Protein AF-A0A7X4A2U4-F1 (afdb_monomer_lite)

Secondary structure (DSSP, 8-state):
----HHHHHHHHHHTT-EEEEEEEHHHHHHHTTHHHHHHHHHTT--HHHHHHHHHHHHHHH-TTTHHHHSEEEEEE-TT----TT---

Foldseek 3Di:
DDDDVVVVCVVLVVVVWDKFDFDFQLLLCVQVPVVVVLCVQLVPDDPVSNVVSVVVVCQSCPCVHRRGRDTDMDIGHPPDDDDGSTDD

Radius of gyration: 15.98 Å; chains: 1; bounding box: 37×22×42 Å

Sequence (88 aa):
MDVDFGRLRMTAEQAGATVLGPVEQAGFLRSLGVEARRAALKASAAPEDAAAVDAAIDRLLDPAGMGTAFKAMAVAAPSCGPLPGFSP

Structure (mmCIF, N/CA/C/O backbone):
data_AF-A0A7X4A2U4-F1
#
_entry.id   AF-A0A7X4A2U4-F1
#
loop_
_atom_site.group_PDB
_atom_site.id
_atom_site.type_symbol
_atom_site.label_atom_id
_atom_site.label_alt_id
_atom_site.label_comp_id
_atom_site.label_asym_id
_atom_site.label_entity_id
_atom_site.label_seq_id
_atom_site.pdbx_PDB_ins_code
_atom_site.Cartn_x
_atom_site.Cartn_y
_atom_site.Cartn_z
_atom_site.occupancy
_atom_site.B_iso_or_equiv
_atom_site.auth_seq_id
_atom_site.auth_comp_id
_atom_site.auth_asym_id
_atom_site.auth_atom_id
_atom_site.pdbx_PDB_model_num
ATOM 1 N N . MET A 1 1 ? -20.753 5.466 -7.257 1.00 67.69 1 MET A N 1
ATOM 2 C CA . MET A 1 1 ? -21.085 5.619 -5.828 1.00 67.69 1 MET A CA 1
ATOM 3 C C . MET A 1 1 ? -19.819 5.300 -5.075 1.00 67.69 1 MET A C 1
ATOM 5 O O . MET A 1 1 ? -19.280 4.2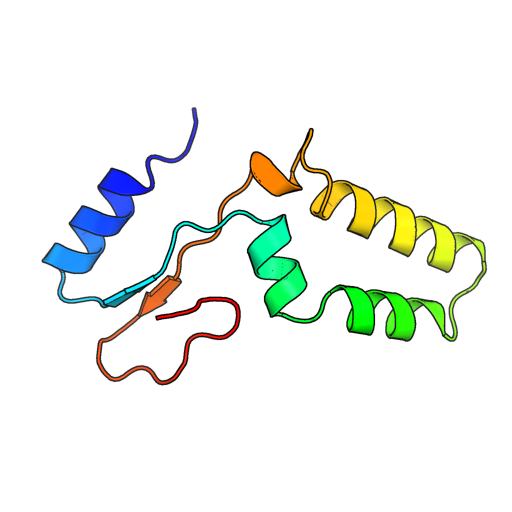22 -5.299 1.00 67.69 1 MET A O 1
ATOM 9 N N . ASP A 1 2 ? -19.329 6.239 -4.276 1.00 89.81 2 ASP A N 1
ATOM 10 C CA . ASP A 1 2 ? -18.113 6.033 -3.493 1.00 89.81 2 ASP A CA 1
ATOM 11 C C . ASP A 1 2 ? -18.413 5.231 -2.225 1.00 89.81 2 ASP A C 1
ATOM 13 O O . ASP A 1 2 ? -19.556 5.163 -1.761 1.00 89.81 2 ASP A O 1
ATOM 17 N N . VAL A 1 3 ? -17.381 4.595 -1.677 1.00 94.19 3 VAL A N 1
ATOM 18 C CA . VAL A 1 3 ? -17.478 3.840 -0.427 1.00 94.19 3 VAL A CA 1
ATOM 19 C C . VAL A 1 3 ? -17.510 4.812 0.753 1.00 94.19 3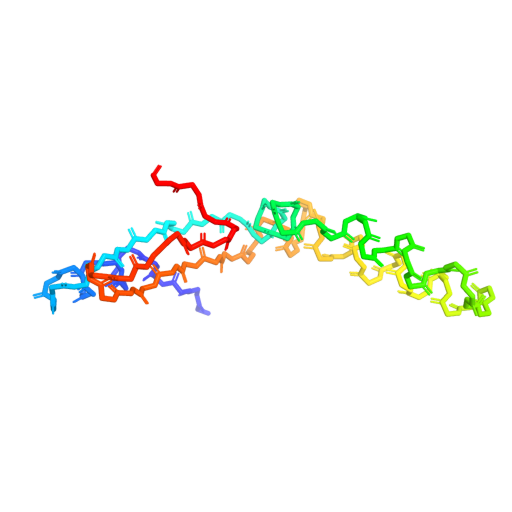 VAL A C 1
ATOM 21 O O . VAL A 1 3 ? -16.603 5.626 0.922 1.00 94.19 3 VAL A O 1
ATOM 24 N N . ASP A 1 4 ? -18.524 4.693 1.609 1.00 96.69 4 ASP A N 1
ATOM 25 C CA . ASP A 1 4 ? -18.595 5.435 2.870 1.00 96.69 4 ASP A CA 1
ATOM 26 C C . ASP A 1 4 ? -17.763 4.723 3.949 1.00 96.69 4 ASP A C 1
ATOM 28 O O . ASP A 1 4 ? -18.241 3.861 4.694 1.00 96.69 4 ASP A O 1
ATOM 32 N N . PHE A 1 5 ? -16.483 5.085 4.024 1.00 96.75 5 PHE A N 1
ATOM 33 C CA . PHE A 1 5 ? -15.566 4.550 5.029 1.00 96.75 5 PHE A CA 1
ATOM 34 C C . PHE A 1 5 ? -15.946 4.950 6.463 1.00 96.75 5 PHE A C 1
ATOM 36 O O . PHE A 1 5 ? -15.601 4.229 7.397 1.00 96.75 5 PHE A O 1
ATOM 43 N N . GLY A 1 6 ? -16.687 6.046 6.659 1.00 96.81 6 GLY A N 1
ATOM 44 C CA . GLY A 1 6 ? -17.188 6.435 7.978 1.00 96.81 6 GLY A CA 1
ATOM 45 C C . GLY A 1 6 ? -18.212 5.429 8.499 1.00 96.81 6 GLY A C 1
ATOM 46 O O . GLY A 1 6 ? -18.090 4.935 9.621 1.00 96.81 6 GLY A O 1
ATOM 47 N N . ARG A 1 7 ? -19.171 5.040 7.649 1.00 97.62 7 ARG A N 1
ATOM 48 C CA . ARG A 1 7 ? -20.145 3.985 7.969 1.00 97.62 7 ARG A CA 1
ATOM 49 C C . ARG A 1 7 ? -19.490 2.626 8.193 1.00 97.62 7 ARG A C 1
ATOM 51 O O . ARG A 1 7 ? -19.891 1.920 9.119 1.00 97.62 7 ARG A O 1
ATOM 58 N N . LEU A 1 8 ? -18.488 2.265 7.388 1.00 97.56 8 LEU A N 1
ATOM 59 C CA . LEU A 1 8 ? -17.746 1.012 7.571 1.00 97.56 8 LEU A CA 1
ATOM 60 C C . LEU A 1 8 ? -17.025 0.969 8.921 1.00 97.56 8 LEU A C 1
ATOM 62 O O . LEU A 1 8 ? -17.194 -0.001 9.659 1.00 97.56 8 LEU A O 1
ATOM 66 N N . ARG A 1 9 ? -16.288 2.034 9.271 1.00 98.00 9 ARG A N 1
ATOM 67 C CA . ARG A 1 9 ? -15.604 2.153 10.567 1.00 98.00 9 ARG A CA 1
ATOM 68 C C . ARG A 1 9 ? -16.588 1.994 11.718 1.00 98.00 9 ARG A C 1
ATOM 70 O O . ARG A 1 9 ? -16.401 1.126 12.562 1.00 98.00 9 ARG A O 1
ATOM 77 N N . MET A 1 10 ? -17.654 2.790 11.709 1.00 98.19 10 MET A N 1
ATOM 78 C CA . MET A 1 10 ? -18.626 2.814 12.798 1.00 98.19 10 MET A CA 1
ATOM 79 C C . MET A 1 10 ? -19.283 1.441 13.007 1.00 98.19 10 MET A C 1
ATOM 81 O O . MET A 1 10 ? -19.427 0.991 14.140 1.00 98.19 10 MET A O 1
ATOM 85 N N . THR A 1 11 ? -19.628 0.744 11.920 1.00 98.31 11 THR A N 1
ATOM 86 C CA . THR A 1 11 ? -20.222 -0.603 11.985 1.00 98.31 11 THR A CA 1
ATOM 87 C C . THR A 1 11 ? -19.239 -1.631 12.552 1.00 98.31 11 THR A C 1
ATOM 89 O O . THR A 1 11 ? -19.613 -2.457 13.381 1.00 98.31 11 THR A O 1
ATOM 92 N N . ALA A 1 12 ? -17.974 -1.582 12.127 1.00 97.75 12 ALA A N 1
ATOM 93 C CA . ALA A 1 12 ? -16.944 -2.504 12.592 1.00 97.75 12 ALA A CA 1
ATOM 94 C C . ALA A 1 12 ? -16.592 -2.291 14.076 1.00 97.75 12 ALA A C 1
ATOM 96 O O . ALA A 1 12 ? -16.496 -3.258 14.830 1.00 97.75 12 ALA A O 1
ATOM 97 N N . GLU A 1 13 ? -16.465 -1.038 14.516 1.00 97.19 13 GLU A N 1
ATOM 98 C CA . GLU A 1 13 ? -16.204 -0.698 15.921 1.00 97.19 13 GLU A CA 1
ATOM 99 C C . GLU A 1 13 ? -17.371 -1.112 16.831 1.00 97.19 13 GLU A C 1
ATOM 101 O O . GLU A 1 13 ? -17.144 -1.672 17.902 1.00 97.19 13 GLU A O 1
ATOM 106 N N . GLN A 1 14 ? -18.624 -0.932 16.391 1.00 98.31 14 GLN A N 1
ATOM 107 C CA . GLN A 1 14 ? -19.807 -1.417 17.120 1.00 98.31 14 GLN A CA 1
ATOM 108 C C . GLN A 1 14 ? -19.834 -2.945 17.266 1.00 98.31 14 GLN A C 1
ATOM 110 O O . GLN A 1 14 ? -20.367 -3.459 18.248 1.00 98.31 14 GLN A O 1
ATOM 115 N N . ALA A 1 15 ? -19.235 -3.671 16.320 1.00 97.81 15 ALA A N 1
ATOM 116 C CA . ALA A 1 15 ? -19.053 -5.118 16.394 1.00 97.81 15 ALA A CA 1
ATOM 117 C C . ALA A 1 15 ? -17.836 -5.541 17.247 1.00 97.81 15 ALA A C 1
ATOM 119 O O . ALA A 1 15 ? -17.544 -6.733 17.346 1.00 97.81 15 ALA A O 1
ATOM 120 N N . GLY A 1 16 ? -17.124 -4.592 17.866 1.00 97.38 16 GLY A N 1
ATOM 121 C CA . GLY A 1 16 ? -15.973 -4.849 18.734 1.00 97.38 16 GLY A CA 1
ATOM 122 C C . GLY A 1 16 ? -14.642 -5.037 18.000 1.00 97.38 16 GLY A C 1
ATOM 123 O O . GLY A 1 16 ? -13.691 -5.542 18.596 1.00 97.38 16 GLY A O 1
ATOM 124 N N . ALA A 1 17 ? -14.555 -4.665 16.720 1.00 97.56 17 ALA A N 1
ATOM 125 C CA . ALA A 1 17 ? -13.309 -4.720 15.962 1.00 97.56 17 ALA A CA 1
ATOM 126 C C . ALA A 1 17 ? -12.451 -3.461 16.167 1.00 97.56 17 ALA A C 1
ATOM 128 O O . ALA A 1 17 ? -12.961 -2.361 16.376 1.00 97.56 17 ALA A O 1
ATOM 129 N N . THR A 1 18 ? -11.137 -3.616 16.021 1.00 96.00 18 THR A N 1
ATOM 130 C CA . THR A 1 18 ? -10.204 -2.497 15.861 1.00 96.00 18 THR A CA 1
ATOM 131 C C . THR A 1 18 ? -10.174 -2.079 14.395 1.00 96.00 18 THR A C 1
ATOM 133 O O . THR A 1 18 ? -10.035 -2.927 13.508 1.00 96.00 18 THR A O 1
ATOM 136 N N . VAL A 1 19 ? -10.270 -0.772 14.137 1.00 96.81 19 VAL A N 1
ATOM 137 C CA . VAL A 1 19 ? -10.259 -0.204 12.782 1.00 96.81 19 VAL A CA 1
ATOM 138 C C . VAL A 1 19 ? -9.126 0.807 12.618 1.00 96.81 19 VAL A C 1
ATOM 140 O O . VAL A 1 19 ? -9.080 1.814 13.329 1.00 96.81 19 VAL A O 1
ATOM 143 N N . LEU A 1 20 ? -8.256 0.587 11.625 1.00 96.31 20 LEU A N 1
ATOM 144 C CA . LEU A 1 20 ? -7.217 1.540 11.212 1.00 96.31 20 LEU A CA 1
ATOM 145 C C . LEU A 1 20 ? -7.506 2.101 9.811 1.00 96.31 20 LEU A C 1
ATOM 147 O O . LEU A 1 20 ? -7.967 1.388 8.916 1.00 96.31 20 LEU A O 1
ATOM 151 N N . GLY A 1 21 ? -7.220 3.391 9.615 1.00 95.00 21 GLY A N 1
ATOM 152 C CA . GLY A 1 21 ? -7.534 4.125 8.383 1.00 95.00 21 GLY A CA 1
ATOM 153 C C . GLY A 1 21 ? -8.938 4.771 8.362 1.00 95.00 21 GLY A C 1
ATOM 154 O O . GLY A 1 21 ? -9.535 4.983 9.410 1.00 95.00 21 GLY A O 1
ATOM 155 N N . PRO A 1 22 ? -9.507 5.127 7.201 1.00 96.31 22 PRO A N 1
ATOM 156 C CA . PRO A 1 22 ? -8.942 4.899 5.886 1.00 96.31 22 PRO A CA 1
ATOM 157 C C . PRO A 1 22 ? -7.671 5.728 5.667 1.00 96.31 22 PRO A C 1
ATOM 159 O O . PRO A 1 22 ? -7.558 6.851 6.148 1.00 96.31 22 PRO A O 1
ATOM 162 N N . VAL A 1 23 ? -6.727 5.176 4.916 1.00 96.81 23 VAL A N 1
ATOM 163 C CA . VAL A 1 23 ? -5.560 5.894 4.386 1.00 96.81 23 VAL A CA 1
ATOM 164 C C . VAL A 1 23 ? -5.632 5.920 2.865 1.00 96.81 23 VAL A C 1
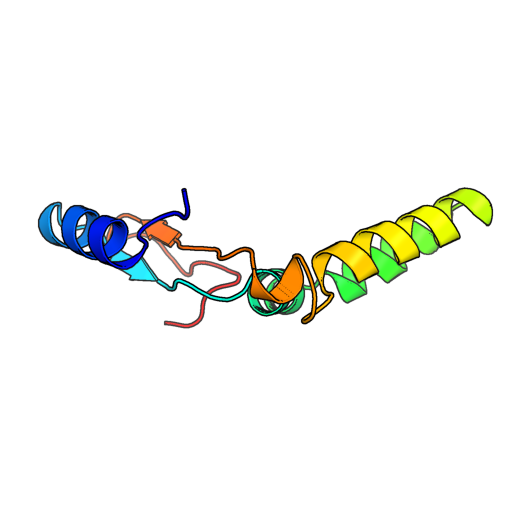ATOM 166 O O . VAL A 1 23 ? -6.336 5.113 2.257 1.00 96.81 23 VAL A O 1
ATOM 169 N N . GLU A 1 24 ? -4.916 6.841 2.229 1.00 97.69 24 GLU A N 1
ATOM 170 C CA . GLU A 1 24 ? -4.839 6.883 0.765 1.00 97.69 24 GLU A CA 1
ATOM 171 C C . GLU A 1 24 ? -4.059 5.687 0.216 1.00 97.69 24 GLU A C 1
ATOM 173 O O . GLU A 1 24 ? -3.090 5.240 0.837 1.00 97.69 24 GLU A O 1
ATOM 178 N N . GLN A 1 25 ? -4.445 5.189 -0.961 1.00 98.06 25 GLN A N 1
ATOM 179 C CA . GLN A 1 25 ? -3.780 4.057 -1.608 1.00 98.06 25 GLN A CA 1
ATOM 180 C C . GLN A 1 25 ? -2.277 4.302 -1.776 1.00 98.06 25 GLN A C 1
ATOM 182 O O . GLN A 1 25 ? -1.478 3.416 -1.477 1.00 98.06 25 GLN A O 1
ATOM 187 N N . ALA A 1 26 ? -1.878 5.503 -2.206 1.00 98.00 26 ALA A N 1
ATOM 188 C CA . ALA A 1 26 ? -0.465 5.826 -2.372 1.00 98.00 26 ALA A CA 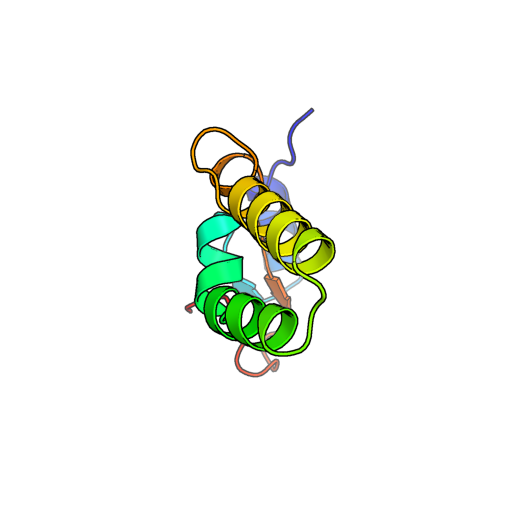1
ATOM 189 C C . ALA A 1 26 ? 0.300 5.751 -1.043 1.00 98.00 26 ALA A C 1
ATOM 191 O O . ALA A 1 26 ? 1.413 5.227 -1.001 1.00 98.00 26 ALA A O 1
ATOM 192 N N . GLY A 1 27 ? -0.304 6.241 0.045 1.00 97.31 27 GLY A N 1
ATOM 193 C CA . GLY A 1 27 ? 0.269 6.155 1.388 1.00 97.31 27 GLY A CA 1
ATOM 194 C C . GLY A 1 27 ? 0.426 4.707 1.850 1.00 97.31 27 GLY A C 1
ATOM 195 O O . GLY A 1 27 ? 1.507 4.321 2.286 1.00 97.31 27 GLY A O 1
ATOM 196 N N . PHE A 1 28 ? -0.619 3.898 1.671 1.00 98.06 28 PHE A N 1
ATOM 197 C CA . PHE A 1 28 ? -0.632 2.477 2.024 1.00 98.06 28 PHE A CA 1
ATOM 198 C C . PHE A 1 28 ? 0.404 1.651 1.246 1.00 98.06 28 PHE A C 1
ATOM 200 O O . PHE A 1 28 ? 1.158 0.870 1.819 1.00 98.06 28 PHE A O 1
ATOM 207 N N . LEU A 1 29 ? 0.488 1.824 -0.073 1.00 98.25 29 LEU A N 1
ATOM 208 C CA . LEU A 1 29 ? 1.443 1.074 -0.892 1.00 98.25 29 LEU A CA 1
ATOM 209 C C . LEU A 1 29 ? 2.891 1.488 -0.595 1.00 98.25 29 LEU A C 1
ATOM 211 O O . LEU A 1 29 ? 3.786 0.641 -0.565 1.00 98.25 29 LEU A O 1
ATOM 215 N N . ARG A 1 30 ? 3.135 2.778 -0.328 1.00 97.44 30 ARG A N 1
ATOM 216 C CA . ARG A 1 30 ? 4.459 3.265 0.081 1.00 97.44 30 ARG A CA 1
ATOM 217 C C . ARG A 1 30 ? 4.879 2.715 1.437 1.00 97.44 30 ARG A C 1
ATOM 219 O O . ARG A 1 30 ? 6.015 2.263 1.554 1.00 97.44 30 ARG A O 1
ATOM 226 N N . SER A 1 31 ? 3.985 2.688 2.426 1.00 96.75 31 SER A N 1
ATOM 227 C CA . SER A 1 31 ? 4.292 2.123 3.748 1.00 96.75 31 SER A CA 1
ATOM 228 C C . SER A 1 31 ? 4.551 0.612 3.704 1.00 96.75 31 SER A C 1
ATOM 230 O O . SER A 1 31 ? 5.311 0.106 4.525 1.00 96.75 31 SER A O 1
ATOM 232 N N . LEU A 1 32 ? 4.008 -0.099 2.709 1.00 97.44 32 LEU A N 1
ATOM 233 C CA . LEU A 1 32 ? 4.322 -1.506 2.430 1.00 97.44 32 LEU A CA 1
ATOM 234 C C . LEU A 1 32 ? 5.586 -1.730 1.578 1.00 97.44 32 LEU A C 1
ATOM 236 O O . LEU A 1 32 ? 5.960 -2.877 1.334 1.00 97.44 32 LEU A O 1
ATOM 240 N N . GLY A 1 33 ? 6.262 -0.673 1.119 1.00 97.62 33 GLY A N 1
ATOM 241 C CA . GLY A 1 33 ? 7.521 -0.795 0.378 1.00 97.62 33 GLY A CA 1
ATOM 242 C C . GLY A 1 33 ? 7.365 -1.034 -1.127 1.00 97.62 33 GLY A C 1
ATOM 243 O O . GLY A 1 33 ? 8.210 -1.696 -1.736 1.00 97.62 33 GLY A O 1
ATOM 244 N N . VAL A 1 34 ? 6.324 -0.478 -1.757 1.00 98.06 34 VAL A N 1
ATOM 245 C CA . VAL A 1 34 ? 6.098 -0.602 -3.212 1.00 98.06 34 VAL A CA 1
ATOM 246 C C . VAL A 1 34 ? 7.308 -0.184 -4.060 1.00 98.06 34 VAL A C 1
ATOM 248 O O . VAL A 1 34 ? 7.557 -0.805 -5.088 1.00 98.06 34 VAL A O 1
ATOM 251 N N . GLU A 1 35 ? 8.118 0.785 -3.620 1.00 97.56 35 GLU A N 1
ATOM 252 C CA . GLU A 1 35 ? 9.318 1.211 -4.360 1.00 97.56 35 GLU A CA 1
ATOM 253 C C . GLU A 1 35 ? 10.436 0.159 -4.329 1.00 97.56 35 GLU A C 1
ATOM 255 O O . GLU A 1 35 ? 11.095 -0.090 -5.339 1.00 97.56 35 GLU A O 1
ATOM 260 N N . ALA A 1 36 ? 10.612 -0.535 -3.201 1.00 97.94 36 ALA A N 1
ATOM 261 C CA . ALA A 1 36 ? 11.544 -1.659 -3.128 1.00 97.94 36 ALA A CA 1
ATOM 262 C C . ALA A 1 36 ? 11.073 -2.806 -4.035 1.00 97.94 36 ALA A C 1
ATOM 264 O O . ALA A 1 36 ? 11.871 -3.422 -4.745 1.00 97.94 36 ALA A O 1
ATOM 265 N N . ARG A 1 37 ? 9.756 -3.054 -4.075 1.00 97.56 37 ARG A N 1
ATOM 266 C CA . ARG A 1 37 ? 9.164 -4.043 -4.980 1.00 97.56 37 ARG A CA 1
ATOM 267 C C . ARG A 1 37 ? 9.318 -3.646 -6.451 1.00 97.56 37 ARG A C 1
ATOM 269 O O . ARG A 1 37 ? 9.653 -4.517 -7.251 1.00 97.56 37 ARG A O 1
ATOM 276 N N . ARG A 1 38 ? 9.128 -2.365 -6.796 1.00 97.94 38 ARG A N 1
ATOM 277 C CA . ARG A 1 38 ? 9.377 -1.794 -8.134 1.00 97.94 38 ARG A CA 1
ATOM 278 C C . ARG A 1 38 ? 10.797 -2.124 -8.585 1.00 97.94 38 ARG A C 1
ATOM 280 O O . ARG A 1 38 ? 10.980 -2.724 -9.639 1.00 97.94 38 ARG A O 1
ATOM 287 N N . ALA A 1 39 ? 11.791 -1.790 -7.762 1.00 97.75 39 ALA A N 1
ATOM 288 C CA . ALA A 1 39 ? 13.194 -2.042 -8.074 1.00 97.75 39 ALA A CA 1
ATOM 289 C C . ALA A 1 39 ? 13.484 -3.541 -8.268 1.00 97.75 39 ALA A C 1
ATOM 291 O O . ALA A 1 39 ? 14.115 -3.922 -9.252 1.00 97.75 39 ALA A O 1
ATOM 292 N N . ALA A 1 40 ? 12.971 -4.396 -7.377 1.00 97.62 40 ALA A N 1
ATOM 293 C CA . ALA A 1 40 ? 13.174 -5.841 -7.455 1.00 97.62 40 ALA A CA 1
ATOM 294 C C . ALA A 1 40 ? 12.564 -6.467 -8.721 1.00 97.62 40 ALA A C 1
ATOM 296 O O . ALA A 1 40 ? 13.191 -7.321 -9.338 1.00 97.62 40 ALA A O 1
ATOM 297 N N . LEU A 1 41 ? 11.364 -6.037 -9.125 1.00 96.75 41 LEU A N 1
ATOM 298 C CA . LEU A 1 41 ? 10.715 -6.530 -10.345 1.00 96.75 41 LEU A CA 1
ATOM 299 C C . LEU A 1 41 ? 11.493 -6.149 -11.605 1.00 96.75 41 LEU A C 1
ATOM 301 O O . LEU A 1 41 ? 11.576 -6.940 -12.537 1.00 96.75 41 LEU A O 1
ATOM 305 N N . LYS A 1 42 ? 12.085 -4.954 -11.620 1.00 97.50 42 LYS A N 1
ATOM 306 C CA . LYS A 1 42 ? 12.824 -4.441 -12.777 1.00 97.50 42 LYS A CA 1
ATOM 307 C C . LYS A 1 42 ? 14.230 -5.025 -12.909 1.00 97.50 42 LYS A C 1
ATOM 309 O O . LYS A 1 42 ? 14.791 -4.979 -13.997 1.00 97.50 42 LYS A O 1
ATOM 314 N N . ALA A 1 43 ? 14.801 -5.566 -11.832 1.00 96.69 43 ALA A N 1
ATOM 315 C CA . ALA A 1 43 ? 16.208 -5.969 -11.776 1.00 96.69 43 ALA A CA 1
ATOM 316 C C . ALA A 1 43 ? 16.613 -7.018 -12.829 1.00 96.69 43 ALA A C 1
ATOM 318 O O . ALA A 1 43 ? 17.755 -7.017 -13.278 1.00 96.69 43 ALA A O 1
ATOM 319 N N . SER A 1 44 ? 15.693 -7.896 -13.233 1.00 91.62 44 SER A N 1
ATOM 320 C CA . SER A 1 44 ? 15.931 -8.928 -14.253 1.00 91.62 44 SER A CA 1
ATOM 321 C C . SER A 1 44 ? 14.883 -8.922 -15.369 1.00 91.62 44 SER A C 1
ATOM 323 O O . SER A 1 44 ? 14.704 -9.933 -16.045 1.00 91.62 44 SER A O 1
ATOM 325 N N . ALA A 1 45 ? 14.142 -7.825 -15.517 1.00 95.12 45 ALA A N 1
ATOM 326 C CA . ALA A 1 45 ? 13.068 -7.710 -16.496 1.00 95.12 45 ALA A CA 1
ATOM 327 C C . ALA A 1 45 ? 13.602 -7.268 -17.864 1.00 95.12 45 ALA A C 1
ATOM 329 O O . ALA A 1 45 ? 14.587 -6.529 -17.953 1.00 95.12 45 ALA A O 1
ATOM 330 N N . ALA A 1 46 ? 12.916 -7.677 -18.933 1.00 97.44 46 ALA A N 1
ATOM 331 C CA . ALA A 1 46 ? 13.125 -7.066 -20.238 1.00 97.44 46 ALA A CA 1
ATOM 332 C C . ALA A 1 46 ? 12.774 -5.562 -20.174 1.00 97.44 46 ALA A C 1
ATOM 334 O O . ALA A 1 46 ? 11.949 -5.160 -19.347 1.00 97.44 46 ALA A O 1
ATOM 335 N N . PRO A 1 47 ? 13.360 -4.704 -21.031 1.00 96.06 47 PRO A N 1
ATOM 336 C CA . PRO A 1 47 ? 13.094 -3.264 -20.990 1.00 96.06 47 PRO A CA 1
ATOM 337 C C . PRO A 1 47 ? 11.606 -2.895 -21.097 1.00 96.06 47 PRO A C 1
ATOM 339 O O . PRO A 1 47 ? 11.154 -1.967 -20.429 1.00 96.06 47 PRO A O 1
ATOM 342 N N . GLU A 1 48 ? 10.840 -3.637 -21.900 1.00 96.44 48 GLU A N 1
ATOM 343 C CA . GLU A 1 48 ? 9.393 -3.443 -22.054 1.00 96.44 48 GLU A CA 1
ATOM 344 C C . GLU A 1 48 ? 8.617 -3.762 -20.768 1.00 96.44 48 GLU A C 1
ATOM 346 O O . GLU A 1 48 ? 7.784 -2.966 -20.333 1.00 96.44 48 GLU A O 1
ATOM 351 N N . ASP A 1 49 ? 8.965 -4.860 -20.096 1.00 97.12 49 ASP A N 1
ATOM 352 C CA . ASP A 1 49 ? 8.371 -5.253 -18.819 1.00 97.12 49 ASP A CA 1
ATOM 353 C C . ASP A 1 49 ? 8.728 -4.255 -17.715 1.00 97.12 49 ASP A C 1
ATOM 355 O O . ASP A 1 49 ? 7.886 -3.888 -16.895 1.00 97.12 49 ASP A O 1
ATOM 359 N N . ALA A 1 50 ? 9.968 -3.762 -17.708 1.00 98.00 50 ALA A N 1
ATOM 360 C CA . ALA A 1 50 ? 10.407 -2.758 -16.749 1.00 98.00 50 ALA A CA 1
ATOM 361 C C . ALA A 1 50 ? 9.621 -1.442 -16.897 1.00 98.00 50 ALA A C 1
ATOM 363 O O . ALA A 1 50 ? 9.214 -0.859 -15.890 1.00 98.00 50 ALA A O 1
ATOM 364 N N . ALA A 1 51 ? 9.365 -1.005 -18.135 1.00 98.06 51 ALA A N 1
ATOM 365 C CA . ALA A 1 51 ? 8.546 0.173 -18.420 1.00 98.06 51 ALA A CA 1
ATOM 366 C C . ALA A 1 51 ? 7.072 -0.045 -18.042 1.00 98.06 51 ALA A C 1
ATOM 368 O O . ALA A 1 51 ? 6.433 0.853 -17.490 1.00 98.06 51 ALA A O 1
ATOM 369 N N . ALA A 1 52 ? 6.537 -1.247 -18.280 1.00 98.19 52 ALA A N 1
ATOM 370 C CA . ALA A 1 52 ? 5.186 -1.607 -17.862 1.00 98.19 52 ALA A CA 1
ATOM 371 C C . ALA A 1 52 ? 5.033 -1.585 -16.329 1.00 98.19 52 ALA A C 1
ATOM 373 O O . ALA A 1 52 ? 4.028 -1.084 -15.820 1.00 98.19 52 ALA A O 1
ATOM 374 N N . VAL A 1 53 ? 6.038 -2.070 -15.587 1.00 98.19 53 VAL A N 1
ATOM 375 C CA . VAL A 1 53 ? 6.073 -2.003 -14.115 1.00 98.19 53 VAL A CA 1
ATOM 376 C C . V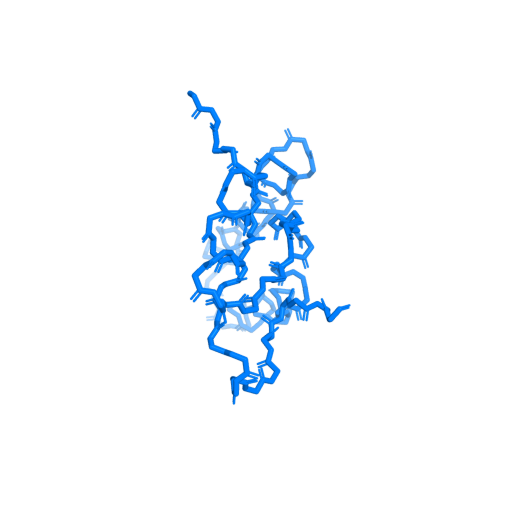AL A 1 53 ? 6.072 -0.556 -13.628 1.00 98.19 53 VAL A C 1
ATOM 378 O O . VAL A 1 53 ? 5.297 -0.231 -12.727 1.00 98.19 53 VAL A O 1
ATOM 381 N N . ASP A 1 54 ? 6.893 0.315 -14.220 1.00 98.31 54 ASP A N 1
ATOM 382 C CA . ASP A 1 54 ? 6.911 1.736 -13.856 1.00 98.31 54 ASP A CA 1
ATOM 383 C C . ASP A 1 54 ? 5.544 2.384 -14.084 1.00 98.31 54 ASP A C 1
ATOM 385 O O . ASP A 1 54 ? 4.965 2.926 -13.145 1.00 98.31 54 ASP A O 1
ATOM 389 N N . ALA A 1 55 ? 4.978 2.242 -15.285 1.00 98.19 55 ALA A N 1
ATOM 390 C CA . ALA A 1 55 ? 3.685 2.831 -15.625 1.00 98.19 55 ALA A CA 1
ATOM 391 C C . ALA A 1 55 ? 2.551 2.334 -14.709 1.00 98.19 55 ALA A C 1
ATOM 393 O O . ALA A 1 55 ? 1.681 3.108 -14.300 1.00 98.19 55 ALA A O 1
ATOM 394 N N . ALA A 1 56 ? 2.557 1.044 -14.359 1.00 98.00 56 ALA A N 1
ATOM 395 C CA . ALA A 1 56 ? 1.566 0.469 -13.460 1.00 98.00 56 ALA A CA 1
ATOM 396 C C . ALA A 1 56 ? 1.674 1.052 -12.045 1.00 98.00 56 ALA A C 1
ATOM 398 O O . ALA A 1 56 ? 0.657 1.443 -11.468 1.00 98.00 56 ALA A O 1
ATOM 399 N N . ILE A 1 57 ? 2.886 1.126 -11.486 1.00 98.25 57 ILE A N 1
ATOM 400 C CA . ILE A 1 57 ? 3.089 1.644 -10.129 1.00 98.25 57 ILE A CA 1
ATOM 401 C C . ILE A 1 57 ? 2.843 3.153 -10.088 1.00 98.25 57 ILE A C 1
ATOM 403 O O . ILE A 1 57 ? 2.183 3.621 -9.164 1.00 98.25 57 ILE A O 1
ATOM 407 N N . ASP A 1 58 ? 3.258 3.906 -11.103 1.00 98.25 58 ASP A N 1
ATOM 408 C CA . ASP A 1 58 ? 2.995 5.343 -11.179 1.00 98.25 58 ASP A CA 1
ATOM 409 C C . ASP A 1 58 ? 1.491 5.629 -11.174 1.00 98.25 58 ASP A C 1
ATOM 411 O O . ASP A 1 58 ? 1.025 6.438 -10.374 1.00 98.25 58 ASP A O 1
ATOM 415 N N . ARG A 1 59 ? 0.696 4.873 -11.942 1.00 98.00 59 ARG A N 1
ATOM 416 C CA . ARG A 1 59 ? -0.770 4.987 -11.906 1.00 98.00 59 ARG A CA 1
ATOM 417 C C . ARG A 1 59 ? -1.356 4.666 -10.527 1.00 98.00 59 ARG A C 1
ATOM 419 O O . ARG A 1 59 ? -2.321 5.303 -10.109 1.00 98.00 59 ARG A O 1
ATOM 426 N N . LEU A 1 60 ? -0.804 3.675 -9.821 1.00 98.12 60 LEU A N 1
ATOM 427 C CA . LEU A 1 60 ? -1.251 3.304 -8.472 1.00 98.12 60 LEU A CA 1
ATOM 428 C C . LEU A 1 60 ? -0.913 4.370 -7.419 1.00 98.12 60 LEU A C 1
ATOM 430 O O . LEU A 1 60 ? -1.588 4.433 -6.389 1.00 98.12 60 LEU A O 1
ATOM 434 N N . LEU A 1 61 ? 0.115 5.185 -7.653 1.00 98.19 61 LEU A N 1
ATOM 435 C CA . LEU A 1 61 ? 0.600 6.192 -6.708 1.00 98.19 61 LEU A CA 1
ATOM 436 C C . LEU A 1 61 ? 0.226 7.631 -7.087 1.00 98.19 61 LEU A C 1
ATOM 438 O O . LEU A 1 61 ? 0.462 8.533 -6.281 1.00 98.19 61 LEU A O 1
ATOM 442 N N . ASP A 1 62 ? -0.347 7.841 -8.272 1.00 98.06 62 ASP A N 1
ATOM 443 C CA . ASP A 1 62 ? -0.697 9.156 -8.806 1.00 98.06 62 ASP A CA 1
ATOM 444 C C . ASP A 1 62 ? -1.721 9.884 -7.907 1.00 98.06 62 ASP A C 1
ATOM 446 O O . ASP A 1 62 ? -2.856 9.405 -7.770 1.00 98.06 62 ASP A O 1
ATOM 450 N N . PRO A 1 63 ? -1.365 11.040 -7.309 1.00 96.06 63 PRO A N 1
ATOM 451 C CA . PRO A 1 63 ? -2.274 11.818 -6.468 1.00 96.06 63 PRO A CA 1
ATOM 452 C C . PRO A 1 63 ? -3.437 12.451 -7.247 1.00 96.06 63 PRO A C 1
ATOM 454 O O . PRO A 1 63 ? -4.463 12.767 -6.652 1.00 96.06 63 PRO A O 1
ATOM 457 N N . ALA A 1 64 ? -3.318 12.618 -8.568 1.00 95.88 64 ALA A N 1
ATOM 458 C CA . ALA A 1 64 ? -4.425 13.061 -9.417 1.00 95.88 64 ALA A CA 1
ATOM 459 C C . ALA A 1 64 ? -5.380 11.911 -9.794 1.00 95.88 64 ALA A C 1
ATOM 461 O O . ALA A 1 64 ? -6.440 12.147 -10.373 1.00 95.88 64 ALA A O 1
ATOM 462 N N . GLY A 1 65 ? -5.013 10.670 -9.464 1.00 94.75 65 GLY A N 1
ATOM 463 C CA . GLY A 1 65 ? -5.740 9.466 -9.832 1.00 94.75 65 GLY A CA 1
ATOM 464 C C . GLY A 1 65 ? -5.910 8.510 -8.658 1.00 94.75 65 GLY A C 1
ATOM 465 O O . GLY A 1 65 ? -6.431 8.863 -7.596 1.00 94.75 65 GLY A O 1
ATOM 466 N N . MET A 1 66 ? -5.505 7.254 -8.863 1.00 95.62 66 MET A N 1
ATOM 467 C CA . MET A 1 66 ? -5.793 6.181 -7.909 1.00 95.62 66 MET A CA 1
ATOM 468 C C . MET A 1 66 ? -5.112 6.387 -6.556 1.00 95.62 66 MET A C 1
ATOM 470 O O . MET A 1 66 ? -5.656 5.956 -5.543 1.00 95.62 66 MET A O 1
ATOM 474 N N . GLY A 1 67 ? -3.960 7.061 -6.528 1.00 96.31 67 GLY A N 1
ATOM 475 C CA . GLY A 1 67 ? -3.181 7.284 -5.316 1.00 96.31 67 GLY A CA 1
ATOM 476 C C . GLY A 1 67 ? -3.974 7.973 -4.208 1.00 96.31 67 GLY A C 1
ATOM 477 O O . GLY A 1 67 ? -3.823 7.595 -3.046 1.00 96.31 67 GLY A O 1
ATOM 478 N N . THR A 1 68 ? -4.863 8.901 -4.580 1.00 96.38 68 THR A N 1
ATOM 479 C CA . THR A 1 68 ? -5.742 9.632 -3.657 1.00 96.38 68 THR A CA 1
ATOM 480 C C . THR A 1 68 ? -7.200 9.183 -3.760 1.00 96.38 68 THR A C 1
ATOM 482 O O . THR A 1 68 ? -7.871 9.117 -2.731 1.00 96.38 68 THR A O 1
ATOM 485 N N . ALA A 1 69 ? -7.713 8.835 -4.945 1.00 95.44 69 ALA A N 1
ATOM 486 C CA . ALA A 1 69 ? -9.118 8.440 -5.096 1.00 95.44 69 ALA A CA 1
ATOM 487 C C . ALA A 1 69 ? -9.447 7.116 -4.382 1.00 95.44 69 ALA A C 1
ATOM 489 O O . ALA A 1 69 ? -10.539 6.955 -3.841 1.00 95.44 69 ALA A O 1
ATOM 490 N N . PHE A 1 70 ? -8.497 6.177 -4.338 1.00 97.06 70 PHE A N 1
ATOM 491 C CA . PHE A 1 70 ? -8.673 4.896 -3.661 1.00 97.06 70 PHE A CA 1
ATOM 492 C C . PHE A 1 70 ? -8.162 4.986 -2.226 1.00 97.06 70 PHE A C 1
ATOM 494 O O . PHE A 1 70 ? -7.140 5.618 -1.945 1.00 97.06 70 PHE A O 1
ATOM 501 N N . LYS A 1 71 ? -8.871 4.324 -1.311 1.00 97.44 71 LYS A N 1
ATOM 502 C CA . LYS A 1 71 ? -8.525 4.271 0.109 1.00 97.44 71 LYS A CA 1
ATOM 503 C C . LYS A 1 71 ? -8.422 2.825 0.590 1.00 97.44 71 LYS A C 1
ATOM 505 O O . LYS A 1 71 ? -9.122 1.949 0.086 1.00 97.44 71 LYS A O 1
ATOM 510 N N . ALA A 1 72 ? -7.580 2.596 1.590 1.00 97.75 72 ALA A N 1
ATOM 511 C CA . ALA A 1 72 ? -7.429 1.318 2.276 1.00 97.75 72 ALA A CA 1
ATOM 512 C C . ALA A 1 72 ? -7.835 1.466 3.746 1.00 97.75 72 ALA A C 1
ATOM 514 O O . ALA A 1 72 ? -7.509 2.468 4.378 1.00 97.75 72 ALA A O 1
ATOM 515 N N . MET A 1 73 ? -8.529 0.471 4.292 1.00 97.81 73 MET A N 1
ATOM 516 C CA . MET A 1 73 ? -8.936 0.390 5.697 1.00 97.81 73 MET A CA 1
ATOM 517 C C . MET A 1 73 ? -8.680 -1.029 6.189 1.00 97.81 73 MET A C 1
ATOM 519 O O . MET A 1 73 ? -8.959 -1.985 5.466 1.00 97.81 73 MET A O 1
ATOM 523 N N . ALA A 1 74 ? -8.181 -1.161 7.414 1.00 97.56 74 ALA A N 1
ATOM 524 C CA . ALA A 1 74 ? -8.038 -2.450 8.072 1.00 97.56 74 ALA A CA 1
ATOM 525 C C . ALA A 1 74 ? -9.087 -2.600 9.171 1.00 97.56 74 ALA A C 1
ATOM 527 O O . ALA A 1 74 ? -9.292 -1.686 9.968 1.00 97.56 74 ALA A O 1
ATOM 528 N N . VAL A 1 75 ? -9.716 -3.773 9.216 1.00 97.31 75 VAL A N 1
ATOM 529 C CA . VAL A 1 75 ? -10.636 -4.194 10.273 1.00 97.31 75 VAL A CA 1
ATOM 530 C C . VAL A 1 75 ? -10.107 -5.509 10.822 1.00 97.31 75 VAL A C 1
ATOM 532 O O . VAL A 1 75 ? -9.930 -6.464 10.066 1.00 97.31 75 VAL A O 1
ATOM 535 N N . ALA A 1 76 ? -9.825 -5.555 12.118 1.00 97.00 76 ALA A N 1
ATOM 536 C CA . ALA A 1 76 ? -9.219 -6.719 12.748 1.00 97.00 76 ALA A CA 1
ATOM 537 C C . ALA A 1 76 ? -9.775 -6.953 14.154 1.00 97.00 76 ALA A C 1
ATOM 539 O O . ALA A 1 76 ? -10.303 -6.046 14.796 1.00 97.00 76 ALA A O 1
ATOM 540 N N . ALA A 1 77 ? -9.625 -8.180 14.655 1.00 96.56 77 ALA A N 1
ATOM 541 C CA . ALA A 1 77 ? -9.871 -8.457 16.065 1.00 96.56 77 ALA A CA 1
ATOM 542 C C . ALA A 1 77 ? -8.908 -7.629 16.944 1.00 96.56 77 ALA A C 1
ATOM 544 O O . ALA A 1 77 ? -7.751 -7.458 16.551 1.00 96.56 77 ALA A O 1
ATOM 545 N N . PRO A 1 78 ? -9.311 -7.184 18.149 1.00 94.25 78 PRO A N 1
ATOM 546 C CA . PRO A 1 78 ? -8.431 -6.415 19.038 1.00 94.25 78 PRO A CA 1
ATOM 547 C C . PRO A 1 78 ? -7.140 -7.138 19.441 1.00 94.25 78 PRO A C 1
ATOM 549 O O . PRO A 1 78 ? -6.151 -6.497 19.774 1.00 94.25 78 PRO A O 1
ATOM 552 N N . SER A 1 79 ? -7.138 -8.474 19.400 1.00 94.50 79 SER A N 1
ATOM 553 C CA . SER A 1 79 ? -5.967 -9.316 19.670 1.00 94.50 79 SER A CA 1
ATOM 554 C C . SER A 1 79 ? -5.041 -9.495 18.463 1.00 94.50 79 SER A C 1
ATOM 556 O O . SER A 1 79 ? -4.059 -10.232 18.554 1.00 94.50 79 SER A O 1
ATOM 558 N N . CYS A 1 80 ? -5.375 -8.912 17.310 1.00 93.12 80 CYS A N 1
ATOM 559 C CA . CYS A 1 80 ? -4.518 -8.964 16.137 1.00 93.12 80 CYS A CA 1
ATOM 560 C C . CYS A 1 80 ? -3.239 -8.161 16.402 1.00 93.12 80 CYS A C 1
ATOM 562 O O . CYS A 1 80 ? -3.266 -7.128 17.071 1.00 93.12 80 CYS A O 1
ATOM 564 N N . GLY A 1 81 ? -2.113 -8.660 15.894 1.00 90.38 81 GLY A N 1
ATOM 565 C CA . GLY A 1 81 ? -0.838 -7.960 15.979 1.00 90.38 81 GLY A CA 1
ATOM 566 C C . GLY A 1 81 ? -0.809 -6.688 15.121 1.00 90.38 81 GLY A C 1
ATOM 567 O O . GLY A 1 81 ? -1.844 -6.221 14.642 1.00 90.38 81 GLY A O 1
ATOM 568 N N . PRO A 1 82 ? 0.389 -6.127 14.888 1.00 91.56 82 PRO A N 1
ATOM 569 C CA . PRO A 1 82 ? 0.554 -4.985 13.998 1.00 91.56 82 PRO A CA 1
ATOM 570 C C . PRO A 1 82 ? -0.098 -5.237 12.637 1.00 91.56 82 PRO A C 1
ATOM 572 O O . PRO A 1 82 ? -0.024 -6.347 12.110 1.00 91.56 82 PRO A O 1
ATOM 575 N N . LEU A 1 83 ? -0.697 -4.194 12.065 1.00 94.62 83 LEU A N 1
ATOM 576 C CA . LEU A 1 83 ? -1.335 -4.224 10.752 1.00 94.62 83 LEU A CA 1
ATOM 577 C C . LEU A 1 83 ? -0.437 -3.458 9.769 1.00 94.62 83 LEU A C 1
ATOM 579 O O . LEU A 1 83 ? -0.529 -2.231 9.700 1.00 94.62 83 LEU A O 1
ATOM 583 N N . PRO A 1 84 ? 0.475 -4.134 9.040 1.00 94.31 84 PRO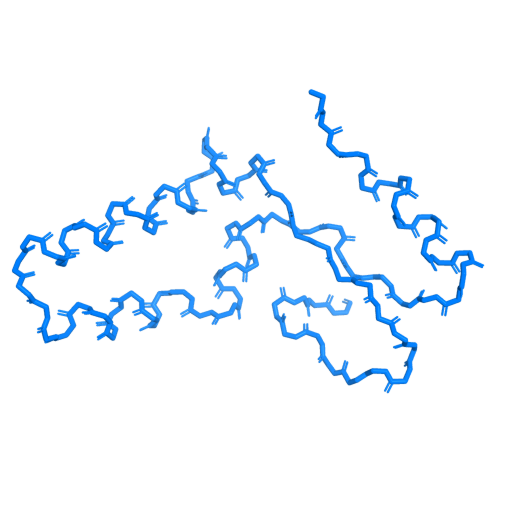 A N 1
ATOM 584 C CA . PRO A 1 84 ? 1.429 -3.455 8.175 1.00 94.31 84 PRO A CA 1
ATOM 585 C C . PRO A 1 84 ? 0.719 -2.591 7.142 1.00 94.31 84 PRO A C 1
ATOM 587 O O . PRO A 1 84 ? -0.331 -2.948 6.608 1.00 94.31 84 PRO A O 1
ATOM 590 N N . GLY A 1 85 ? 1.315 -1.444 6.856 1.00 94.06 85 GLY A N 1
ATOM 591 C CA . GLY A 1 85 ? 0.726 -0.454 5.969 1.00 94.06 85 GLY A CA 1
ATOM 592 C C . GLY A 1 85 ? -0.189 0.551 6.677 1.00 94.06 85 GLY A C 1
ATOM 593 O O . GLY A 1 85 ? -0.494 1.594 6.100 1.00 94.06 85 GLY A O 1
ATOM 594 N N . PHE A 1 86 ? -0.555 0.285 7.935 1.00 93.75 86 PHE A N 1
ATOM 595 C CA . PHE A 1 86 ? -1.341 1.170 8.786 1.00 93.75 86 PHE A CA 1
ATOM 596 C C . PHE A 1 86 ? -0.540 1.545 10.036 1.00 93.75 86 PHE A C 1
ATOM 598 O O . PHE A 1 86 ? 0.009 0.681 10.720 1.00 93.75 86 PHE A O 1
ATOM 605 N N . SER A 1 87 ? -0.475 2.841 10.339 1.00 74.31 87 SER A N 1
ATOM 606 C CA . SER A 1 87 ? -0.007 3.308 11.646 1.00 74.31 87 SER A CA 1
ATOM 607 C C . SER A 1 87 ? -1.166 3.234 12.653 1.00 74.31 87 SER A C 1
ATOM 609 O O . SER A 1 87 ? -2.302 3.490 12.237 1.00 74.31 87 SER A O 1
ATOM 611 N N . PRO A 1 88 ? -0.911 2.873 13.927 1.00 59.00 88 PRO A N 1
ATOM 612 C CA . PRO A 1 88 ? -1.900 2.974 15.002 1.00 59.00 88 PRO A CA 1
ATOM 613 C C . PRO A 1 88 ? -2.457 4.391 15.166 1.00 59.00 88 PRO A C 1
ATOM 615 O O . PRO A 1 88 ? -1.696 5.355 14.909 1.00 59.00 88 PRO A O 1
#

pLDDT: mean 95.67, std 5.79, range [59.0, 98.31]